Protein AF-A0A960G372-F1 (afdb_monomer_lite)

Radius of gyration: 12.4 Å; chains: 1; bounding box: 22×30×27 Å

Secondary structure (DSSP, 8-state):
----------HHHHHHHTSHHHHHHHHHHHHT----HHHHHHHHT--S--

pLDDT: mean 87.34, std 13.18, range [48.16, 96.5]

Structure (mmCIF, N/CA/C/O backbone):
data_AF-A0A960G372-F1
#
_entry.id   AF-A0A960G372-F1
#
loop_
_atom_site.group_PDB
_atom_site.id
_atom_site.type_symbol
_atom_site.label_atom_id
_atom_site.label_alt_id
_atom_site.label_comp_id
_atom_site.label_asym_id
_atom_site.label_entity_id
_atom_site.label_seq_id
_atom_site.pdbx_PDB_ins_code
_atom_site.Cartn_x
_atom_site.Cartn_y
_atom_site.Cartn_z
_atom_site.occupancy
_atom_site.B_iso_or_equiv
_atom_site.auth_seq_id
_atom_site.auth_comp_id
_atom_site.auth_asym_id
_atom_site.auth_atom_id
_atom_site.pdbx_PDB_model_num
ATOM 1 N N . MET A 1 1 ? -2.857 20.112 -8.842 1.00 48.16 1 MET A N 1
ATOM 2 C CA . MET A 1 1 ? -2.439 18.902 -8.108 1.00 48.16 1 MET A CA 1
ATOM 3 C C . MET A 1 1 ? -1.475 18.152 -9.006 1.00 48.16 1 MET A C 1
ATOM 5 O O . MET A 1 1 ? -1.841 17.884 -10.143 1.00 48.16 1 MET A O 1
ATOM 9 N N . ASP A 1 2 ? -0.235 17.974 -8.563 1.00 54.69 2 ASP A N 1
ATOM 10 C CA . ASP A 1 2 ? 0.873 17.486 -9.387 1.00 54.69 2 ASP A CA 1
ATOM 11 C C . ASP A 1 2 ? 0.659 16.054 -9.913 1.00 54.69 2 ASP A C 1
ATOM 13 O O . ASP A 1 2 ? -0.043 15.238 -9.315 1.00 54.69 2 ASP A O 1
ATOM 17 N N . ARG A 1 3 ? 1.227 15.819 -11.095 1.00 61.66 3 ARG A N 1
ATOM 18 C CA . ARG A 1 3 ? 1.002 14.711 -12.021 1.00 61.66 3 ARG A CA 1
ATOM 19 C C . ARG A 1 3 ? 1.518 13.415 -11.414 1.00 61.66 3 ARG A C 1
ATOM 21 O O . ARG A 1 3 ? 2.667 13.349 -10.990 1.00 61.66 3 ARG A O 1
ATOM 28 N N . THR A 1 4 ? 0.711 12.358 -11.448 1.00 66.75 4 THR A N 1
ATOM 29 C CA . THR A 1 4 ? 1.167 10.995 -11.159 1.00 66.75 4 THR A CA 1
ATOM 30 C C . THR A 1 4 ? 2.246 10.620 -12.176 1.00 66.75 4 THR A C 1
ATOM 32 O O . THR A 1 4 ? 1.954 10.136 -13.267 1.00 66.75 4 THR A O 1
ATOM 35 N N . SER A 1 5 ? 3.503 10.924 -11.861 1.00 75.00 5 SER A N 1
ATOM 36 C CA . SER A 1 5 ? 4.631 10.580 -12.716 1.00 75.00 5 SER A CA 1
ATOM 37 C C . SER A 1 5 ? 4.750 9.063 -12.720 1.00 75.00 5 SER A C 1
ATOM 39 O O . SER A 1 5 ? 4.896 8.434 -11.671 1.00 75.00 5 SER A O 1
ATOM 41 N N . ALA A 1 6 ? 4.605 8.463 -13.900 1.00 77.75 6 ALA A N 1
ATOM 42 C CA . ALA A 1 6 ? 4.706 7.023 -14.054 1.00 77.75 6 ALA A CA 1
ATOM 43 C C . ALA A 1 6 ? 6.144 6.580 -13.752 1.00 77.75 6 ALA A C 1
ATOM 45 O O . ALA A 1 6 ? 7.092 7.108 -14.329 1.00 77.75 6 ALA A O 1
ATOM 46 N N . VAL A 1 7 ? 6.296 5.603 -12.856 1.00 84.69 7 VAL A N 1
ATOM 47 C CA . VAL A 1 7 ? 7.582 4.960 -12.570 1.00 84.69 7 VAL A CA 1
ATOM 48 C C . VAL A 1 7 ? 7.562 3.546 -13.144 1.00 84.69 7 VAL A C 1
ATOM 50 O O . VAL A 1 7 ? 6.642 2.772 -12.863 1.00 84.69 7 VAL A O 1
ATOM 53 N N . SER A 1 8 ? 8.561 3.213 -13.961 1.00 90.06 8 SER A N 1
ATOM 54 C CA . SER A 1 8 ? 8.790 1.838 -14.412 1.00 90.06 8 SER A CA 1
ATOM 55 C C . SER A 1 8 ? 9.756 1.154 -13.446 1.00 90.06 8 SER A C 1
ATOM 57 O O . SER A 1 8 ? 10.874 1.643 -13.286 1.00 90.06 8 SER A O 1
ATOM 59 N N . PRO A 1 9 ? 9.355 0.053 -12.789 1.00 89.19 9 PRO A N 1
ATOM 60 C CA . PRO A 1 9 ? 10.252 -0.698 -11.926 1.00 89.19 9 PRO A CA 1
ATOM 61 C C . PRO A 1 9 ? 11.325 -1.413 -12.752 1.00 89.19 9 PRO A C 1
ATOM 63 O O . PRO A 1 9 ? 11.068 -1.921 -13.843 1.00 89.19 9 PRO A O 1
ATOM 66 N N . ASP A 1 10 ? 12.525 -1.486 -12.191 1.00 95.19 10 ASP A N 1
ATOM 67 C CA . ASP A 1 10 ? 13.596 -2.347 -12.676 1.00 95.19 10 ASP A CA 1
ATOM 68 C C . ASP A 1 10 ? 13.318 -3.827 -12.296 1.00 95.19 10 ASP A C 1
ATOM 70 O O . ASP A 1 10 ? 12.326 -4.132 -11.618 1.00 95.19 10 ASP A O 1
ATOM 74 N N . PRO A 1 11 ? 14.159 -4.796 -12.706 1.00 96.50 11 PRO A N 1
ATOM 75 C CA . PRO A 1 11 ? 13.944 -6.204 -12.365 1.00 96.50 11 PRO A CA 1
ATOM 76 C C . PRO A 1 11 ? 13.860 -6.486 -10.854 1.00 96.50 11 PRO A C 1
ATOM 78 O O . PRO A 1 11 ? 13.154 -7.407 -10.437 1.00 96.50 11 PRO A O 1
ATOM 81 N N . ALA A 1 12 ? 14.551 -5.702 -10.020 1.00 93.88 12 ALA A N 1
ATOM 82 C CA . ALA A 1 12 ? 14.484 -5.834 -8.567 1.00 93.88 12 ALA A CA 1
ATOM 83 C C . ALA A 1 12 ? 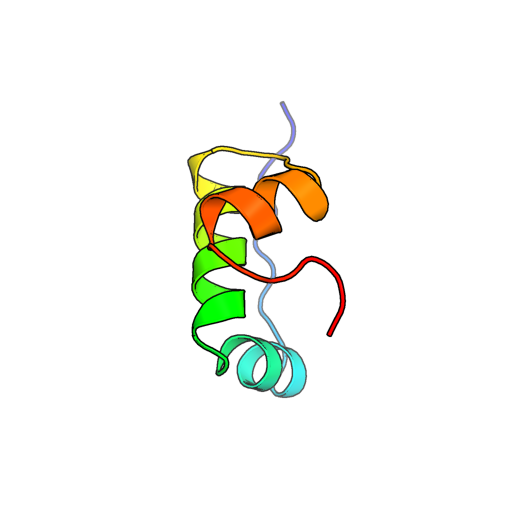13.128 -5.353 -8.023 1.00 93.88 12 ALA A C 1
ATOM 85 O O . ALA A 1 12 ? 12.518 -6.042 -7.203 1.00 93.88 12 ALA A O 1
ATOM 86 N N . GLY A 1 13 ? 12.611 -4.234 -8.533 1.00 91.81 13 GLY A N 1
ATOM 87 C CA . GLY A 1 13 ? 11.273 -3.731 -8.243 1.00 91.81 13 GLY A CA 1
ATOM 88 C C . GLY A 1 13 ? 10.178 -4.701 -8.687 1.00 91.81 13 GLY A C 1
ATOM 89 O O . GLY A 1 13 ? 9.259 -4.982 -7.919 1.00 91.81 13 GLY A O 1
ATOM 90 N N . LEU A 1 14 ? 10.308 -5.302 -9.873 1.00 92.94 14 LEU A N 1
ATOM 91 C CA . LEU A 1 14 ? 9.391 -6.352 -10.334 1.00 92.94 14 LEU A CA 1
ATOM 92 C C . LEU A 1 14 ? 9.405 -7.569 -9.400 1.00 92.94 14 LEU A C 1
ATOM 94 O O . LEU A 1 14 ? 8.346 -8.068 -9.022 1.00 92.94 14 LEU A O 1
ATOM 98 N N . LYS A 1 15 ? 10.589 -8.008 -8.953 1.00 94.00 15 LYS A N 1
ATOM 99 C CA . LYS A 1 15 ? 10.713 -9.085 -7.959 1.00 94.00 15 LYS A CA 1
ATOM 100 C C . LYS A 1 15 ? 10.080 -8.699 -6.620 1.00 94.00 15 LYS A C 1
ATOM 102 O O . LYS A 1 15 ? 9.419 -9.527 -6.001 1.00 94.00 15 LYS A O 1
ATOM 107 N N . ALA A 1 16 ? 10.230 -7.450 -6.180 1.00 90.69 16 ALA A N 1
ATOM 108 C CA . ALA A 1 16 ? 9.601 -6.966 -4.956 1.00 90.69 16 ALA A CA 1
ATOM 109 C C . ALA A 1 16 ? 8.067 -7.005 -5.037 1.00 90.69 16 ALA A C 1
ATOM 111 O O . ALA A 1 16 ? 7.423 -7.303 -4.032 1.00 90.69 16 ALA A O 1
ATOM 112 N N . LEU A 1 17 ? 7.497 -6.758 -6.219 1.00 93.31 17 LEU A N 1
ATOM 113 C CA . LEU A 1 17 ? 6.062 -6.852 -6.485 1.00 93.31 17 LEU A CA 1
ATOM 114 C C . LEU A 1 17 ? 5.569 -8.291 -6.691 1.00 93.31 17 LEU A C 1
ATOM 116 O O . LEU A 1 17 ? 4.369 -8.516 -6.673 1.00 93.31 17 LEU A O 1
ATOM 120 N N . ALA A 1 18 ? 6.439 -9.293 -6.817 1.00 93.44 18 ALA A N 1
ATOM 121 C CA . ALA A 1 18 ? 5.992 -10.684 -6.932 1.00 93.44 18 ALA A CA 1
ATOM 122 C C . ALA A 1 18 ? 5.263 -11.185 -5.667 1.00 93.44 18 ALA A C 1
ATOM 124 O O . ALA A 1 18 ? 4.498 -12.146 -5.726 1.00 93.44 18 ALA A O 1
ATOM 125 N N . HIS A 1 19 ? 5.477 -10.535 -4.517 1.00 94.06 19 HIS A N 1
ATOM 126 C CA . HIS A 1 19 ? 4.790 -10.898 -3.284 1.00 94.06 19 HIS A CA 1
ATOM 127 C C . HIS A 1 19 ? 3.339 -10.372 -3.285 1.00 94.06 19 HIS A C 1
ATOM 129 O O . HIS A 1 19 ? 3.135 -9.152 -3.320 1.00 94.06 19 HIS A O 1
ATOM 135 N N . PRO A 1 20 ? 2.313 -11.236 -3.147 1.00 93.12 20 PRO A N 1
ATOM 136 C CA . PRO A 1 20 ? 0.908 -10.852 -3.325 1.00 93.12 20 PRO A CA 1
ATOM 137 C C . PRO A 1 20 ? 0.456 -9.758 -2.351 1.00 93.12 20 PRO A C 1
ATOM 139 O O . PRO A 1 20 ? -0.296 -8.858 -2.719 1.00 93.12 20 PRO A O 1
ATOM 142 N N . VAL A 1 21 ? 0.965 -9.777 -1.117 1.00 94.38 21 VAL A N 1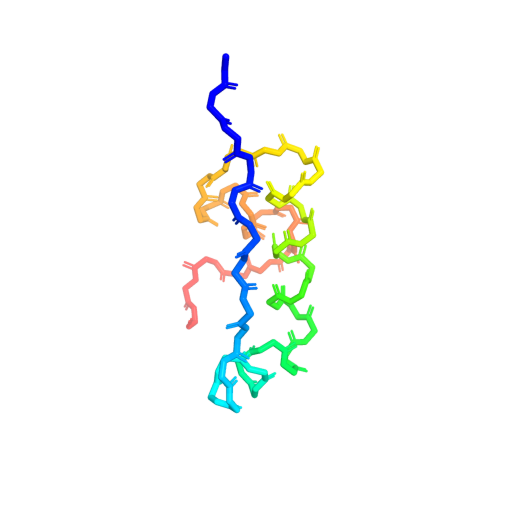
ATOM 143 C CA . VAL A 1 21 ? 0.661 -8.740 -0.117 1.00 94.38 21 VAL A CA 1
ATOM 144 C C . VAL A 1 21 ? 1.166 -7.358 -0.553 1.00 94.38 21 VAL A C 1
ATOM 146 O O . VAL A 1 21 ? 0.466 -6.366 -0.364 1.00 94.38 21 VAL A O 1
ATOM 149 N N . ARG A 1 22 ? 2.338 -7.27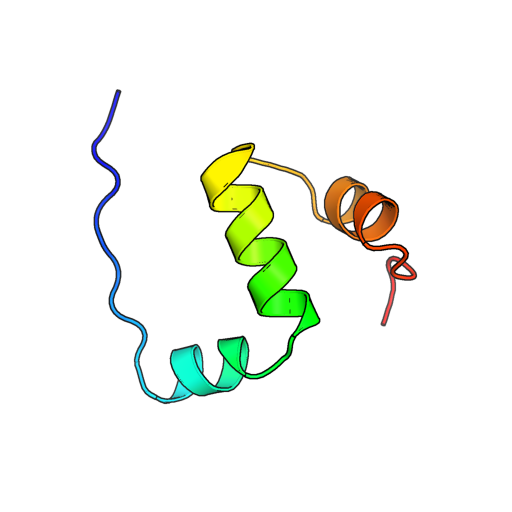5 -1.195 1.00 94.19 22 ARG A N 1
ATOM 150 C CA . ARG A 1 22 ? 2.911 -5.996 -1.644 1.00 94.19 22 ARG A CA 1
ATOM 151 C C . ARG A 1 22 ? 2.134 -5.411 -2.821 1.00 94.19 22 ARG A C 1
ATOM 153 O O . ARG A 1 22 ? 1.919 -4.204 -2.859 1.00 94.19 22 ARG A O 1
ATOM 160 N N . LEU A 1 23 ? 1.645 -6.255 -3.733 1.00 94.44 23 LEU A N 1
ATOM 161 C CA . LEU A 1 23 ? 0.743 -5.819 -4.806 1.00 94.44 23 LEU A CA 1
ATOM 162 C C . LEU A 1 23 ? -0.573 -5.269 -4.265 1.00 94.44 23 LEU A C 1
ATOM 164 O O . LEU A 1 23 ? -1.025 -4.222 -4.723 1.00 94.44 23 LEU A O 1
ATOM 168 N N . ARG A 1 24 ? -1.170 -5.937 -3.270 1.00 94.81 24 ARG A N 1
ATOM 169 C CA . ARG A 1 24 ? -2.398 -5.448 -2.623 1.00 94.81 24 ARG A CA 1
ATOM 170 C C . ARG A 1 24 ? -2.161 -4.098 -1.948 1.00 94.81 24 ARG A C 1
ATOM 172 O O . ARG A 1 24 ? -2.946 -3.180 -2.158 1.00 94.81 24 ARG A O 1
ATOM 179 N N . MET A 1 25 ? -1.045 -3.949 -1.232 1.00 95.38 25 MET A N 1
ATOM 180 C CA . MET A 1 25 ? -0.645 -2.686 -0.607 1.00 95.38 25 MET A CA 1
ATOM 181 C C . MET A 1 25 ? -0.460 -1.558 -1.638 1.00 95.38 25 MET A C 1
ATOM 183 O O . MET A 1 25 ? -1.009 -0.473 -1.460 1.00 95.38 25 MET A O 1
ATOM 187 N N . LEU A 1 26 ? 0.245 -1.815 -2.748 1.00 94.44 26 LEU A N 1
ATOM 188 C CA . LEU A 1 26 ? 0.407 -0.844 -3.837 1.00 94.44 26 LEU A CA 1
ATOM 189 C C . LEU A 1 26 ? -0.938 -0.467 -4.478 1.00 94.44 26 LEU A C 1
ATOM 191 O O . LEU A 1 26 ? -1.165 0.702 -4.783 1.00 94.44 26 LEU A O 1
ATOM 195 N N . GLY A 1 27 ? -1.828 -1.442 -4.677 1.00 94.56 27 GLY A N 1
ATOM 196 C CA . GLY A 1 27 ? -3.178 -1.212 -5.190 1.00 94.56 27 GLY A CA 1
ATOM 197 C C . GLY A 1 27 ? -3.988 -0.286 -4.284 1.00 94.56 27 GLY A C 1
ATOM 198 O O . GLY A 1 27 ? -4.534 0.703 -4.763 1.00 94.56 27 GLY A O 1
ATOM 199 N N . MET A 1 28 ? -3.992 -0.548 -2.974 1.00 95.56 28 MET A N 1
ATOM 200 C CA . MET A 1 28 ? -4.669 0.299 -1.984 1.00 95.56 28 MET A CA 1
ATOM 201 C C . MET A 1 28 ? -4.119 1.726 -1.984 1.00 95.56 28 MET A C 1
ATOM 203 O O . MET A 1 28 ? -4.894 2.670 -2.030 1.00 95.56 28 MET A O 1
ATOM 207 N N . LEU A 1 29 ? -2.794 1.898 -2.014 1.00 94.56 29 LEU A N 1
ATOM 208 C CA . LEU A 1 29 ? -2.178 3.230 -2.056 1.00 94.56 29 LEU A CA 1
ATOM 209 C C . LEU A 1 29 ? -2.503 4.010 -3.340 1.00 94.56 29 LEU A C 1
ATOM 211 O O . LEU A 1 29 ? -2.547 5.238 -3.320 1.00 94.56 29 LEU A O 1
ATOM 215 N N . ARG A 1 30 ? -2.726 3.316 -4.464 1.00 92.75 30 ARG A N 1
ATOM 216 C CA . ARG A 1 30 ? -3.115 3.943 -5.737 1.00 92.75 30 ARG A CA 1
ATOM 217 C C . ARG A 1 30 ? -4.596 4.301 -5.808 1.00 92.75 30 ARG A C 1
ATOM 219 O O . ARG A 1 30 ? -4.924 5.303 -6.431 1.00 92.75 30 ARG A O 1
ATOM 226 N N . ILE A 1 31 ? -5.462 3.466 -5.237 1.00 94.50 31 ILE A N 1
ATOM 227 C CA . ILE A 1 31 ? -6.920 3.627 -5.312 1.00 94.50 31 ILE A CA 1
ATOM 228 C C . ILE A 1 31 ? -7.420 4.548 -4.195 1.00 94.50 31 ILE A C 1
ATOM 230 O O . ILE A 1 31 ? -8.151 5.493 -4.469 1.00 94.50 31 ILE A O 1
ATOM 234 N N . ASP A 1 32 ? -6.995 4.296 -2.956 1.00 94.38 32 ASP A N 1
ATOM 235 C CA . ASP A 1 32 ? -7.485 4.994 -1.760 1.00 94.38 32 ASP A CA 1
ATOM 236 C C . ASP A 1 32 ? -6.604 6.191 -1.370 1.00 94.38 32 ASP A C 1
ATOM 238 O O . ASP A 1 32 ? -7.005 7.029 -0.564 1.00 94.38 32 ASP A O 1
ATOM 242 N N . GLY A 1 33 ? -5.397 6.277 -1.936 1.00 93.00 33 GLY A N 1
ATOM 243 C CA . GLY A 1 33 ? -4.427 7.325 -1.641 1.00 93.00 33 GLY A CA 1
ATOM 244 C C . GLY A 1 33 ? -3.486 7.003 -0.469 1.00 93.00 33 GLY A C 1
ATOM 245 O O . GLY A 1 33 ? -3.353 5.848 -0.056 1.00 93.00 33 GLY A O 1
ATOM 246 N N . PRO A 1 34 ? -2.764 8.019 0.044 1.00 95.69 34 PRO A N 1
ATOM 247 C CA . PRO A 1 34 ? -1.745 7.839 1.075 1.00 95.69 34 PRO A CA 1
ATOM 248 C C . PRO A 1 34 ? -2.301 7.211 2.360 1.00 95.69 34 PRO A C 1
ATOM 250 O O . PRO A 1 34 ? -3.309 7.661 2.899 1.00 95.69 34 PRO A O 1
ATOM 253 N N . ALA A 1 35 ? -1.600 6.210 2.890 1.00 95.50 35 ALA A N 1
ATOM 254 C CA . ALA A 1 35 ? -1.948 5.529 4.134 1.00 95.50 35 ALA A CA 1
ATOM 255 C C . ALA A 1 35 ? -0.691 5.204 4.952 1.00 95.50 35 ALA A C 1
ATOM 257 O O . ALA A 1 35 ? 0.415 5.129 4.414 1.00 95.50 35 ALA A O 1
ATOM 258 N N . THR A 1 36 ? -0.860 4.991 6.259 1.00 95.75 36 THR A N 1
ATOM 259 C CA . THR A 1 36 ? 0.237 4.565 7.141 1.00 95.75 36 THR A CA 1
ATOM 260 C C . THR A 1 36 ? 0.468 3.056 7.050 1.00 95.75 36 THR A C 1
ATOM 262 O O . THR A 1 36 ? -0.440 2.298 6.700 1.00 95.75 36 THR A O 1
ATOM 265 N N . ALA A 1 37 ? 1.670 2.601 7.418 1.00 93.31 37 ALA A N 1
ATOM 266 C CA . ALA A 1 37 ? 1.991 1.175 7.473 1.00 93.31 37 ALA A CA 1
ATOM 267 C C . ALA A 1 37 ? 1.033 0.400 8.398 1.00 93.31 37 ALA A C 1
ATOM 269 O O . ALA A 1 37 ? 0.552 -0.665 8.018 1.00 93.31 37 ALA A O 1
ATOM 270 N N . THR A 1 38 ? 0.697 0.964 9.562 1.00 93.56 38 THR A N 1
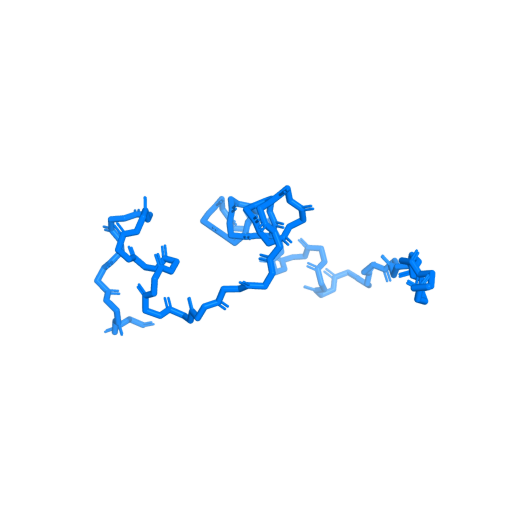ATOM 271 C CA . THR A 1 38 ? -0.220 0.349 10.533 1.00 93.56 38 THR A CA 1
ATOM 272 C C . THR A 1 38 ? -1.627 0.199 9.964 1.00 93.56 38 THR A C 1
ATOM 274 O O . THR A 1 38 ? -2.180 -0.895 9.995 1.00 93.56 38 THR A O 1
ATOM 277 N N . SER A 1 39 ? -2.185 1.253 9.360 1.00 93.88 39 SER A N 1
ATOM 278 C CA . SER A 1 39 ? -3.529 1.189 8.769 1.00 93.88 39 SER A CA 1
ATOM 279 C C . SER A 1 39 ? -3.601 0.206 7.594 1.00 93.88 39 SER A C 1
ATOM 281 O O . SER A 1 39 ? -4.626 -0.439 7.376 1.00 93.88 39 SER A O 1
ATOM 283 N N . LEU A 1 40 ? -2.516 0.064 6.826 1.00 94.94 40 LEU A N 1
ATOM 284 C CA . LEU A 1 40 ? -2.421 -0.949 5.774 1.00 94.94 40 LEU A CA 1
ATOM 285 C C . LEU A 1 40 ? -2.350 -2.364 6.359 1.00 94.94 40 LEU A C 1
ATOM 287 O O . LEU A 1 40 ? -3.017 -3.257 5.840 1.00 94.94 40 LEU A O 1
ATOM 291 N N . ALA A 1 41 ? -1.580 -2.570 7.430 1.00 93.31 41 ALA A N 1
ATOM 292 C CA . ALA A 1 41 ? -1.467 -3.860 8.103 1.00 93.31 41 ALA A CA 1
ATOM 293 C C . ALA A 1 41 ? -2.812 -4.320 8.683 1.00 93.31 41 ALA A C 1
ATOM 295 O O . ALA A 1 41 ? -3.229 -5.443 8.406 1.00 93.31 41 ALA A O 1
ATOM 296 N N . GLU A 1 42 ? -3.542 -3.434 9.367 1.00 93.50 42 GLU A N 1
ATOM 297 C CA . GLU A 1 42 ? -4.887 -3.712 9.891 1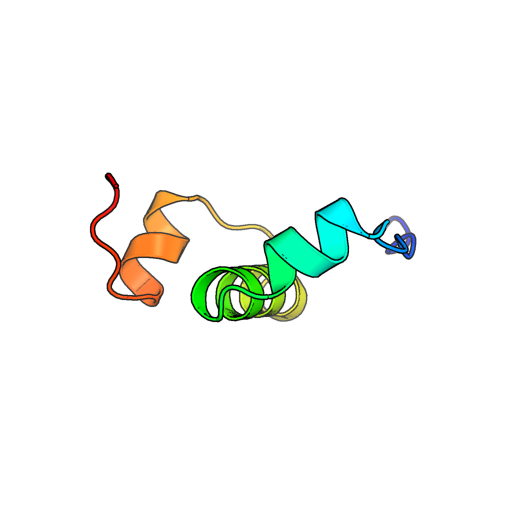.00 93.50 42 GLU A CA 1
ATOM 298 C C . GLU A 1 42 ? -5.859 -4.127 8.779 1.00 93.50 42 GLU A C 1
ATOM 300 O O . GLU A 1 42 ? -6.501 -5.173 8.866 1.00 93.50 42 GLU A O 1
ATOM 305 N N . ARG A 1 43 ? -5.923 -3.356 7.682 1.00 92.88 43 ARG A N 1
ATOM 306 C CA . ARG A 1 43 ? -6.805 -3.651 6.536 1.00 92.88 43 ARG A CA 1
ATOM 307 C C . ARG A 1 43 ? -6.442 -4.950 5.814 1.00 92.88 43 ARG A C 1
ATOM 309 O O . ARG A 1 43 ? -7.310 -5.583 5.219 1.00 92.88 43 ARG A O 1
ATOM 316 N N . LEU A 1 44 ? -5.166 -5.330 5.832 1.00 92.94 44 LEU A N 1
ATOM 317 C CA . LEU A 1 44 ? -4.663 -6.547 5.196 1.00 92.94 44 LEU A CA 1
ATOM 318 C C . LEU A 1 44 ? -4.635 -7.754 6.147 1.00 92.94 44 LEU A C 1
ATOM 320 O O . LEU A 1 44 ? -4.272 -8.844 5.704 1.00 92.94 44 LEU A O 1
ATOM 324 N N . GLY A 1 45 ? -5.016 -7.584 7.419 1.00 92.00 45 GLY A N 1
ATOM 325 C CA . GLY A 1 45 ? -4.937 -8.636 8.436 1.00 92.00 45 GLY A CA 1
ATOM 326 C C . GLY A 1 45 ? -3.504 -9.105 8.702 1.00 92.00 45 GLY A C 1
ATOM 327 O O . GLY A 1 45 ? -3.284 -10.261 9.056 1.00 92.00 45 GLY A O 1
ATOM 328 N N . LEU A 1 46 ? -2.520 -8.233 8.474 1.00 88.88 46 LEU A N 1
ATOM 329 C CA . LEU A 1 46 ? -1.115 -8.511 8.740 1.00 88.88 46 LEU A CA 1
ATOM 330 C C . LEU A 1 46 ? -0.826 -8.187 10.201 1.00 88.88 46 LEU A C 1
ATOM 332 O O . LEU A 1 46 ? -1.268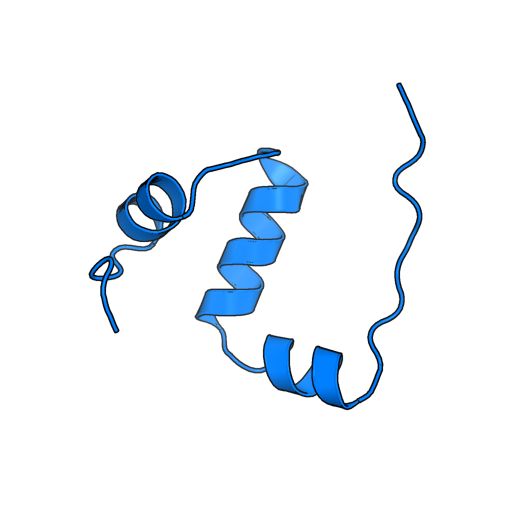 -7.161 10.716 1.00 88.88 46 LEU A O 1
ATOM 336 N N . ASN A 1 47 ? -0.034 -9.028 10.861 1.00 78.56 47 ASN A N 1
ATOM 337 C CA . ASN A 1 47 ? 0.600 -8.589 12.095 1.00 78.56 47 ASN A CA 1
ATOM 338 C C . ASN A 1 47 ? 1.594 -7.471 11.730 1.00 78.56 47 ASN A C 1
ATOM 340 O O . ASN A 1 47 ? 2.375 -7.611 10.791 1.00 78.56 47 ASN A O 1
ATOM 344 N N . SER A 1 48 ? 1.530 -6.332 12.416 1.00 62.03 48 SER A N 1
ATOM 345 C CA . SER A 1 48 ? 2.315 -5.130 12.095 1.00 62.03 48 SER A CA 1
ATOM 346 C C . SER A 1 48 ? 3.820 -5.260 12.414 1.00 62.03 48 SER A C 1
ATOM 348 O O . SER A 1 48 ? 4.459 -4.254 12.711 1.00 62.03 48 SER A O 1
ATOM 350 N N . GLY A 1 49 ? 4.396 -6.470 12.393 1.00 57.81 49 GLY A N 1
ATOM 351 C CA . GLY A 1 49 ? 5.759 -6.721 12.872 1.00 57.81 49 GLY A CA 1
ATOM 352 C C . GLY A 1 49 ? 6.378 -8.053 12.440 1.00 57.81 49 GLY A C 1
ATOM 353 O O . GLY A 1 49 ? 6.762 -8.835 13.307 1.00 57.81 49 GLY A O 1
ATOM 354 N N . ALA A 1 50 ? 6.510 -8.284 11.129 1.00 48.56 50 ALA A N 1
ATOM 355 C CA . ALA A 1 50 ? 7.333 -9.356 10.556 1.00 48.56 50 ALA A CA 1
ATOM 356 C C . ALA A 1 50 ? 8.409 -8.792 9.620 1.00 48.56 50 ALA A C 1
ATOM 358 O O . ALA A 1 50 ? 8.079 -7.869 8.837 1.00 48.56 50 ALA A O 1
#

Foldseek 3Di:
DDDPPDDDDDPVVVVVCVDPLVVVVVVCCVPVNDDDLVVSCVVSVHDSPD

Sequence (50 aa):
MDRTSAVSPDPAGLKALAHPVRLRMLGMLRIDGPATATSLAERLGLNSGA